Protein AF-A0A5J4R2X9-F1 (afdb_monomer_lite)

Secondary structure (DSSP, 8-state):
-TTEEEEEEEEETTEEEEEEEE-HHHHHHTT--HHHHHHHHHHHHHHHHHHS-GGG-EEEEEE-SSPPPB-TTS-B-THHHHT---

pLDDT: mean 89.93, std 9.0, range [41.31, 95.19]

Organism: NCBI:txid433724

Radius of gyration: 13.36 Å; chains: 1; bounding box: 28×30×29 Å

Structure (mmCIF, N/CA/C/O backbone):
data_AF-A0A5J4R2X9-F1
#
_entry.id   AF-A0A5J4R2X9-F1
#
loop_
_atom_site.group_PDB
_atom_site.id
_atom_site.type_symbol
_atom_site.label_atom_id
_atom_site.label_alt_id
_atom_site.label_comp_id
_atom_site.label_asym_id
_atom_site.label_entity_id
_atom_site.label_seq_id
_atom_site.pdbx_PDB_ins_code
_atom_site.Cartn_x
_atom_site.Cartn_y
_atom_site.Cartn_z
_atom_site.occupancy
_atom_site.B_iso_or_equiv
_atom_site.auth_seq_id
_atom_site.auth_comp_id
_atom_site.auth_asym_id
_atom_site.auth_atom_id
_atom_site.pdbx_PDB_model_num
ATOM 1 N N . MET A 1 1 ? -8.709 4.629 -3.428 1.00 76.50 1 MET A N 1
ATOM 2 C CA . MET A 1 1 ? -8.663 3.704 -2.277 1.00 76.50 1 MET A CA 1
ATOM 3 C C . MET A 1 1 ? -8.666 4.561 -1.024 1.00 76.50 1 MET A C 1
ATOM 5 O O . MET A 1 1 ? -7.867 5.490 -0.995 1.00 76.50 1 MET A O 1
ATOM 9 N N . PRO A 1 2 ? -9.590 4.343 -0.078 1.00 85.75 2 PRO A N 1
ATOM 10 C CA . PRO A 1 2 ? -9.690 5.132 1.151 1.00 85.75 2 PRO A CA 1
ATOM 11 C C . PRO A 1 2 ? -8.439 4.995 2.032 1.00 85.75 2 PRO A C 1
ATOM 13 O O . PRO A 1 2 ? -7.861 3.909 2.103 1.00 85.75 2 PRO A O 1
ATOM 16 N N . TYR A 1 3 ? -8.057 6.098 2.688 1.00 89.25 3 TYR A N 1
ATOM 17 C CA . TYR A 1 3 ? -6.993 6.199 3.701 1.00 89.25 3 TYR A CA 1
ATOM 18 C C . TYR A 1 3 ? -5.593 5.736 3.259 1.00 89.25 3 TYR A C 1
ATOM 20 O O . TYR A 1 3 ? -4.797 5.281 4.077 1.00 89.25 3 TYR A O 1
ATOM 28 N N . VAL A 1 4 ? -5.275 5.830 1.965 1.00 91.19 4 VAL A N 1
ATOM 29 C CA . VAL A 1 4 ? -3.935 5.539 1.425 1.00 91.19 4 VAL A CA 1
ATOM 30 C C . VAL A 1 4 ? -3.242 6.853 1.076 1.00 91.19 4 VAL A C 1
ATOM 32 O O . VAL A 1 4 ? -3.628 7.489 0.096 1.00 91.19 4 VAL A O 1
ATOM 35 N N . ALA A 1 5 ? -2.205 7.226 1.832 1.00 93.44 5 ALA A N 1
ATOM 36 C CA . ALA A 1 5 ? -1.378 8.392 1.524 1.00 93.44 5 ALA A CA 1
ATOM 37 C C . ALA A 1 5 ? -0.309 8.039 0.481 1.00 93.44 5 ALA A C 1
ATOM 39 O O . ALA A 1 5 ? -0.181 8.702 -0.548 1.00 93.44 5 ALA A O 1
ATOM 40 N N . GLU A 1 6 ? 0.419 6.939 0.697 1.00 93.94 6 GLU A N 1
ATOM 41 C CA . GLU A 1 6 ? 1.445 6.469 -0.233 1.00 93.94 6 GLU A CA 1
ATOM 42 C C . GLU A 1 6 ? 1.397 4.963 -0.417 1.00 93.94 6 GLU A C 1
ATOM 44 O O . GLU A 1 6 ? 1.030 4.209 0.484 1.00 93.94 6 GLU A O 1
ATOM 49 N N . SER A 1 7 ? 1.810 4.498 -1.595 1.00 94.12 7 SER A N 1
ATOM 50 C CA . SER A 1 7 ? 1.923 3.067 -1.841 1.00 94.12 7 SER A CA 1
ATOM 51 C C . SER A 1 7 ? 3.016 2.712 -2.839 1.00 94.12 7 SER A C 1
ATOM 53 O O . SER A 1 7 ? 3.334 3.465 -3.764 1.00 94.12 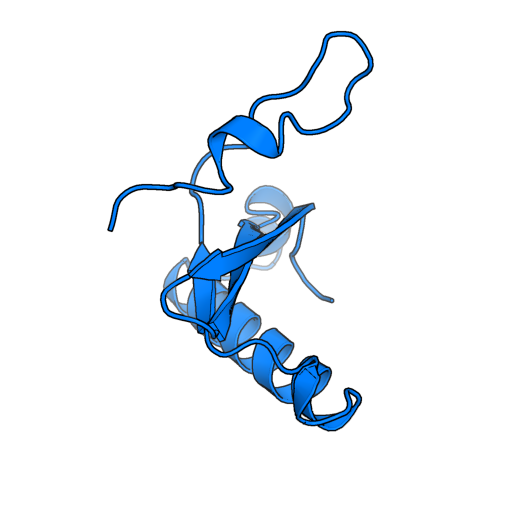7 SER A O 1
ATOM 55 N N . VAL A 1 8 ? 3.583 1.523 -2.656 1.00 93.62 8 VAL A N 1
ATOM 56 C CA . VAL A 1 8 ? 4.557 0.912 -3.557 1.00 93.62 8 VAL A CA 1
ATOM 57 C C . VAL A 1 8 ? 4.219 -0.563 -3.705 1.00 93.62 8 VAL A C 1
ATOM 59 O O . VAL A 1 8 ? 4.151 -1.292 -2.724 1.00 93.62 8 VAL A O 1
ATOM 62 N N . VAL A 1 9 ? 4.052 -1.032 -4.939 1.00 93.12 9 VAL A N 1
ATOM 63 C CA . VAL A 1 9 ? 3.953 -2.470 -5.216 1.00 93.12 9 VAL A CA 1
ATOM 64 C C . VAL A 1 9 ? 5.346 -3.022 -5.493 1.00 93.12 9 VAL A C 1
ATOM 66 O O . VAL A 1 9 ? 6.094 -2.451 -6.297 1.00 93.12 9 VAL A O 1
ATOM 69 N N . VAL A 1 10 ? 5.671 -4.125 -4.822 1.00 92.19 10 VAL A N 1
ATOM 70 C CA . VAL A 1 10 ? 6.932 -4.865 -4.939 1.00 92.19 10 VAL A CA 1
ATOM 71 C C . VAL A 1 10 ? 6.649 -6.346 -5.176 1.00 92.19 10 VAL A C 1
ATOM 73 O O . VAL A 1 10 ? 5.580 -6.842 -4.825 1.00 92.19 10 VAL A O 1
ATOM 76 N N . GLN A 1 11 ? 7.599 -7.064 -5.769 1.00 90.44 11 GLN A N 1
ATOM 77 C CA . GLN A 1 11 ? 7.504 -8.511 -5.941 1.00 90.44 11 GLN A CA 1
ATOM 78 C C . GLN A 1 11 ? 8.323 -9.202 -4.846 1.00 90.44 11 GLN A C 1
ATOM 80 O O . GLN A 1 11 ? 9.520 -8.965 -4.729 1.00 90.44 11 GLN A O 1
ATOM 85 N N . GLN A 1 12 ? 7.681 -10.047 -4.038 1.00 87.56 12 GLN A N 1
ATOM 86 C CA . GLN A 1 12 ? 8.319 -10.840 -2.984 1.00 87.56 12 GLN A CA 1
ATOM 87 C C . GLN A 1 12 ? 7.888 -12.297 -3.130 1.00 87.56 12 GLN A C 1
ATOM 89 O O . GLN A 1 12 ? 6.690 -12.574 -3.195 1.00 87.56 12 GLN A O 1
ATOM 94 N N . ASN A 1 13 ? 8.845 -13.230 -3.169 1.00 84.25 13 ASN A N 1
ATOM 95 C CA . ASN A 1 13 ? 8.574 -14.666 -3.330 1.00 84.25 13 ASN A CA 1
ATOM 96 C C . ASN A 1 13 ? 7.606 -14.951 -4.496 1.00 84.25 13 ASN A C 1
ATOM 98 O O . ASN A 1 13 ? 6.584 -15.609 -4.319 1.00 84.25 13 ASN A O 1
ATOM 102 N N . GLU A 1 14 ? 7.894 -14.356 -5.659 1.00 86.56 14 GLU A N 1
ATOM 103 C CA . GLU A 1 14 ? 7.099 -14.452 -6.897 1.00 86.56 14 GLU A CA 1
ATOM 104 C C . GLU A 1 14 ? 5.681 -13.856 -6.838 1.00 86.56 14 GLU A C 1
ATOM 106 O O . GLU A 1 14 ? 4.947 -13.911 -7.822 1.00 86.56 14 GLU A O 1
ATOM 111 N N . ARG A 1 15 ? 5.291 -13.222 -5.727 1.00 90.50 15 ARG A N 1
ATOM 112 C CA . ARG A 1 15 ? 3.968 -12.615 -5.543 1.00 90.50 15 ARG A CA 1
ATOM 113 C C . ARG A 1 15 ? 4.055 -11.099 -5.428 1.00 90.50 15 ARG A C 1
ATOM 115 O O . ARG A 1 15 ? 5.029 -10.561 -4.907 1.00 90.50 15 ARG A O 1
ATOM 122 N N . LEU A 1 16 ? 3.014 -10.401 -5.875 1.00 93.88 16 LEU A N 1
ATOM 123 C CA . LEU A 1 16 ? 2.911 -8.951 -5.712 1.00 93.88 16 LEU A CA 1
ATOM 124 C C . LEU A 1 16 ? 2.466 -8.607 -4.288 1.00 93.88 16 LEU A C 1
ATOM 126 O O . LEU A 1 16 ? 1.457 -9.114 -3.802 1.00 93.88 16 LEU A O 1
ATOM 130 N N . VAL A 1 17 ? 3.207 -7.729 -3.623 1.00 93.94 17 VAL A N 1
ATOM 131 C CA . VAL A 1 17 ? 2.919 -7.228 -2.277 1.00 93.94 17 VAL A CA 1
ATOM 132 C C . VAL A 1 17 ? 2.792 -5.710 -2.348 1.00 93.94 17 VAL A C 1
ATOM 134 O O . VAL A 1 17 ? 3.656 -5.034 -2.904 1.00 93.94 17 VAL A O 1
ATOM 137 N N . GLY A 1 18 ? 1.705 -5.173 -1.798 1.00 94.00 18 GLY A N 1
ATOM 138 C CA . GLY A 1 18 ? 1.497 -3.734 -1.667 1.00 94.00 18 GLY A CA 1
ATOM 139 C C . GLY A 1 18 ? 2.080 -3.234 -0.352 1.00 94.00 18 GLY A C 1
ATOM 140 O O . GLY A 1 18 ? 1.670 -3.682 0.712 1.00 94.00 18 GLY A O 1
ATOM 141 N N . LEU A 1 19 ? 3.032 -2.317 -0.406 1.00 94.56 19 LEU A N 1
ATOM 142 C CA . LEU A 1 19 ? 3.491 -1.554 0.749 1.00 94.56 19 LEU A CA 1
ATOM 143 C C . LEU A 1 19 ? 2.679 -0.267 0.782 1.00 94.56 19 LEU A C 1
ATOM 145 O O . LEU A 1 19 ? 2.578 0.407 -0.243 1.00 94.56 19 LEU A O 1
ATOM 149 N N . VAL A 1 20 ? 2.084 0.056 1.922 1.00 95.19 20 VAL A N 1
ATOM 150 C CA . VAL A 1 20 ? 1.188 1.205 2.060 1.00 95.19 20 VAL A CA 1
ATOM 151 C C . VAL A 1 20 ? 1.575 1.996 3.295 1.00 95.19 20 VAL A C 1
ATOM 153 O O . VAL A 1 20 ? 1.683 1.419 4.371 1.00 95.19 20 VAL A O 1
ATOM 156 N N . TYR A 1 21 ? 1.742 3.304 3.136 1.00 94.62 21 TYR A N 1
ATOM 157 C CA . TYR A 1 21 ? 1.700 4.262 4.234 1.00 94.62 21 TYR A CA 1
ATOM 158 C C . TYR A 1 21 ? 0.277 4.848 4.274 1.00 94.62 21 TYR A C 1
ATOM 160 O O . TYR A 1 21 ? -0.130 5.522 3.316 1.00 94.62 21 TYR A O 1
ATOM 168 N N . PRO A 1 22 ? -0.527 4.515 5.299 1.00 94.31 22 PRO A N 1
ATOM 169 C CA . PRO A 1 22 ? -1.871 5.045 5.449 1.00 94.31 22 PRO A CA 1
ATOM 170 C C . PRO A 1 22 ? -1.869 6.546 5.718 1.00 94.31 22 PRO A C 1
ATOM 172 O O . PRO A 1 22 ? -0.944 7.083 6.323 1.00 94.31 22 PRO A O 1
ATOM 175 N N . ASP A 1 23 ? -2.956 7.203 5.328 1.00 94.00 23 ASP A N 1
ATOM 176 C CA . ASP A 1 23 ? -3.254 8.543 5.827 1.00 94.00 23 ASP A CA 1
ATOM 177 C C . ASP A 1 23 ? -3.781 8.423 7.263 1.00 94.00 23 ASP A C 1
ATOM 179 O O . ASP A 1 23 ? -4.982 8.293 7.508 1.00 94.00 23 ASP A O 1
ATOM 183 N N . PHE A 1 24 ? -2.849 8.347 8.214 1.00 88.75 24 PHE A N 1
ATOM 184 C CA . PHE A 1 24 ? -3.171 8.218 9.631 1.00 88.75 24 PHE A CA 1
ATOM 185 C C . PHE A 1 24 ? -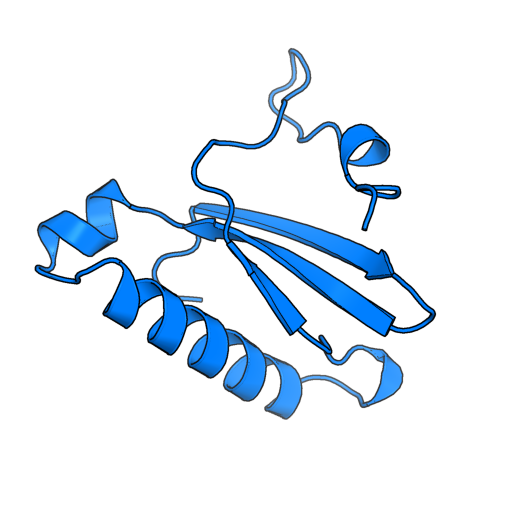3.912 9.448 10.158 1.00 88.75 24 PHE A C 1
ATOM 187 O O . PHE A 1 24 ? -4.803 9.296 10.987 1.00 88.75 24 PHE A O 1
ATOM 194 N N . GLU A 1 25 ? -3.576 10.647 9.677 1.00 89.69 25 GLU A N 1
ATOM 195 C CA . GLU A 1 25 ? -4.222 11.884 10.117 1.00 89.69 25 GLU A CA 1
ATOM 196 C C . GLU A 1 25 ? -5.712 11.873 9.769 1.00 89.69 25 GLU A C 1
ATOM 198 O O . GLU A 1 25 ? -6.545 12.058 10.658 1.00 89.69 25 GLU A O 1
ATOM 203 N N . ASP A 1 26 ? -6.055 11.577 8.512 1.00 91.69 26 ASP A N 1
ATOM 204 C CA . ASP A 1 26 ? -7.451 11.473 8.083 1.00 91.69 26 ASP A CA 1
ATOM 205 C C . ASP A 1 26 ? -8.160 10.293 8.764 1.00 91.69 26 ASP A C 1
ATOM 207 O O . ASP A 1 26 ? -9.276 10.438 9.266 1.00 91.69 26 ASP A O 1
ATOM 211 N N . ALA A 1 27 ? -7.513 9.128 8.869 1.00 90.81 27 ALA A N 1
ATOM 212 C CA . ALA A 1 27 ? -8.117 7.964 9.513 1.00 90.81 27 ALA A CA 1
ATOM 213 C C . ALA A 1 27 ? -8.466 8.228 10.990 1.00 90.81 27 ALA A C 1
ATOM 215 O O . ALA A 1 27 ? -9.600 7.982 11.413 1.00 90.81 27 ALA A O 1
ATOM 216 N N . PHE A 1 28 ? -7.532 8.787 11.763 1.00 89.56 28 PHE A N 1
ATOM 217 C CA . PHE A 1 28 ? -7.762 9.123 13.168 1.00 89.56 28 PHE A CA 1
ATOM 218 C C . PHE A 1 28 ? -8.763 10.272 13.332 1.00 89.56 28 PHE A C 1
ATOM 220 O O . PHE A 1 28 ? -9.582 10.229 14.251 1.00 89.56 28 PHE A O 1
ATOM 227 N N . ALA A 1 29 ? -8.767 11.264 12.433 1.00 92.56 29 ALA A N 1
ATOM 228 C CA . ALA A 1 29 ? -9.769 12.333 12.435 1.00 92.56 29 ALA A CA 1
ATOM 229 C C . ALA A 1 29 ? -11.198 11.800 12.223 1.00 92.56 29 ALA A C 1
ATOM 231 O O . ALA A 1 29 ? -12.153 12.348 12.774 1.00 92.56 29 ALA A O 1
ATOM 232 N N . ASN A 1 30 ? -11.343 10.697 11.483 1.00 91.50 30 ASN A N 1
ATOM 233 C CA . ASN A 1 30 ? -12.606 9.984 11.292 1.00 91.50 30 ASN A CA 1
ATOM 234 C C . ASN A 1 30 ? -12.911 8.957 12.407 1.00 91.50 30 ASN A C 1
ATOM 236 O O . ASN A 1 30 ?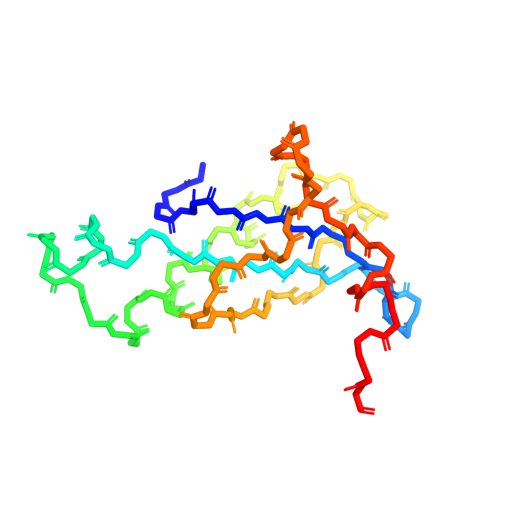 -13.886 8.212 12.305 1.00 91.50 30 ASN A O 1
ATOM 240 N N . GLY A 1 31 ? -12.108 8.917 13.478 1.00 92.00 31 GLY A N 1
ATOM 241 C CA . GLY A 1 31 ? -12.313 8.039 14.633 1.00 92.00 31 GLY A CA 1
ATOM 242 C C . GLY A 1 31 ? -11.913 6.579 14.410 1.00 92.00 31 GLY A C 1
ATOM 243 O O . GLY A 1 31 ? -12.357 5.717 15.164 1.00 92.00 31 GLY A O 1
ATOM 244 N N . LEU A 1 32 ? -11.109 6.286 13.383 1.00 92.38 32 LEU A N 1
ATOM 245 C CA . LEU A 1 32 ? -10.623 4.934 13.106 1.00 92.38 32 LEU A CA 1
ATOM 246 C C . LEU A 1 32 ? -9.428 4.596 13.992 1.00 92.38 32 LEU A C 1
ATOM 248 O O . LEU A 1 32 ? -8.530 5.415 14.166 1.00 92.38 32 LEU A O 1
ATOM 252 N N . GLU A 1 33 ? -9.366 3.370 14.503 1.00 91.44 33 GLU A N 1
ATOM 253 C CA . GLU A 1 33 ? -8.191 2.880 15.222 1.00 91.44 33 GLU A CA 1
ATOM 254 C C . GLU A 1 33 ? -7.226 2.146 14.279 1.00 91.44 33 GLU A C 1
ATOM 256 O O . GLU A 1 33 ? -7.573 1.766 13.161 1.00 91.44 33 GLU A O 1
ATOM 261 N N . ALA A 1 34 ? -6.004 1.858 14.740 1.00 84.94 34 ALA A N 1
ATOM 262 C CA . ALA A 1 34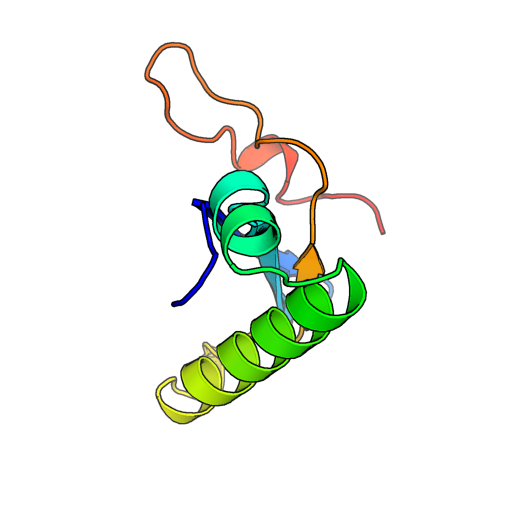 ? -5.018 1.112 13.948 1.00 84.94 34 ALA A CA 1
ATOM 263 C C . ALA A 1 34 ? -5.563 -0.231 13.412 1.00 84.94 34 ALA A C 1
ATOM 265 O O . ALA A 1 34 ? -5.272 -0.617 12.280 1.00 84.94 34 ALA A O 1
ATOM 266 N N . LYS A 1 35 ? -6.415 -0.911 14.192 1.00 88.94 35 LYS A N 1
ATOM 267 C CA . LYS A 1 35 ? -7.085 -2.153 13.775 1.00 88.94 35 LYS A CA 1
ATOM 268 C C . LYS A 1 35 ? -8.088 -1.936 12.641 1.00 88.94 35 LYS A C 1
ATOM 270 O O . LYS A 1 35 ? -8.217 -2.793 11.768 1.00 88.94 35 LYS A O 1
ATOM 275 N N . ASP A 1 36 ? -8.791 -0.806 12.637 1.00 92.31 36 ASP A N 1
ATOM 276 C CA . ASP A 1 36 ? -9.704 -0.459 11.550 1.00 92.31 36 ASP A CA 1
ATOM 277 C C . ASP A 1 36 ? -8.937 -0.142 10.275 1.00 92.31 36 ASP A C 1
ATOM 279 O O . ASP A 1 36 ? -9.346 -0.572 9.200 1.00 92.31 36 ASP A O 1
ATOM 283 N N . ILE A 1 37 ? -7.794 0.536 10.391 1.00 91.00 37 ILE A N 1
ATOM 284 C CA . ILE A 1 37 ? -6.909 0.808 9.255 1.00 91.00 37 ILE A CA 1
ATOM 285 C C . ILE A 1 37 ? -6.422 -0.511 8.643 1.00 91.00 37 ILE A C 1
ATOM 287 O O . ILE A 1 37 ? -6.512 -0.684 7.429 1.00 91.00 37 ILE A O 1
ATOM 291 N N . GLU A 1 38 ? -5.980 -1.477 9.456 1.00 91.19 38 GLU A N 1
ATOM 292 C CA . GLU A 1 38 ? -5.618 -2.821 8.976 1.00 91.19 38 GLU A CA 1
ATOM 293 C C . GLU A 1 38 ? -6.766 -3.498 8.216 1.00 91.19 38 GLU A C 1
ATOM 295 O O . GLU A 1 38 ? -6.565 -4.003 7.107 1.00 91.19 38 GLU A O 1
ATOM 300 N N . ARG A 1 39 ? -7.982 -3.462 8.775 1.00 93.44 39 ARG A N 1
ATOM 301 C CA . ARG A 1 39 ? -9.176 -4.027 8.135 1.00 93.44 39 ARG A CA 1
ATOM 302 C C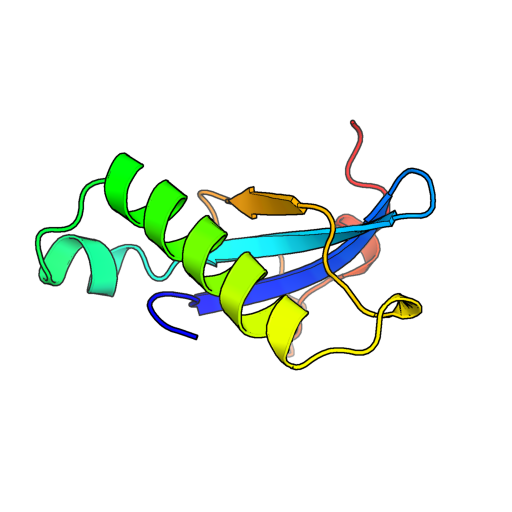 . ARG A 1 39 ? -9.493 -3.333 6.810 1.00 93.44 39 ARG A C 1
ATOM 304 O O . ARG A 1 39 ? -9.699 -4.011 5.807 1.00 93.44 39 ARG A O 1
ATOM 311 N N . ILE A 1 40 ? -9.492 -2.002 6.784 1.00 93.69 40 ILE A N 1
ATOM 312 C CA . ILE A 1 40 ? -9.792 -1.217 5.581 1.00 93.69 40 ILE A CA 1
ATOM 313 C C . ILE A 1 40 ? -8.741 -1.465 4.497 1.00 93.69 40 ILE A C 1
ATOM 315 O O . ILE A 1 40 ? -9.082 -1.578 3.322 1.00 93.69 40 ILE A O 1
ATOM 319 N N . MET A 1 41 ? -7.465 -1.608 4.858 1.00 93.81 41 MET A N 1
ATOM 320 C CA . MET A 1 41 ? -6.425 -1.947 3.886 1.00 93.81 41 MET A CA 1
ATOM 321 C C . MET A 1 41 ? -6.640 -3.336 3.278 1.00 93.81 41 MET A C 1
ATOM 323 O O . MET A 1 41 ? -6.470 -3.513 2.070 1.00 93.81 41 MET A O 1
ATOM 327 N N . GLU A 1 42 ? -7.080 -4.316 4.062 1.00 94.00 42 GLU A N 1
ATOM 328 C CA . GLU A 1 42 ? -7.405 -5.644 3.537 1.00 94.00 42 GLU A CA 1
ATOM 329 C C . GLU A 1 42 ? -8.665 -5.642 2.648 1.00 94.00 42 GLU A C 1
ATOM 331 O O . GLU A 1 42 ? -8.701 -6.292 1.595 1.00 94.00 42 GLU A O 1
ATOM 336 N N . GLU A 1 43 ? -9.677 -4.848 3.003 1.00 94.69 43 GLU A N 1
ATOM 337 C CA . GLU A 1 43 ? -10.858 -4.606 2.164 1.00 94.69 43 GLU A CA 1
ATOM 338 C C . GLU A 1 43 ? -10.478 -3.915 0.847 1.00 94.69 43 GLU A C 1
ATOM 340 O O . GLU A 1 43 ? -10.933 -4.324 -0.227 1.00 94.69 43 GLU A O 1
ATOM 345 N N . ASN A 1 44 ? -9.573 -2.932 0.902 1.00 93.50 44 ASN A N 1
ATOM 346 C CA . ASN A 1 44 ? -9.010 -2.266 -0.270 1.00 93.50 44 ASN A CA 1
ATOM 347 C C . ASN A 1 44 ? -8.289 -3.265 -1.181 1.00 93.50 44 ASN A C 1
ATOM 349 O O . ASN A 1 44 ? -8.515 -3.249 -2.391 1.00 93.50 44 ASN A O 1
ATOM 353 N N . ARG A 1 45 ? -7.467 -4.166 -0.620 1.00 94.88 45 ARG A N 1
ATOM 354 C CA . ARG A 1 45 ? -6.781 -5.232 -1.374 1.00 94.88 45 ARG A CA 1
ATOM 355 C C . ARG A 1 45 ? -7.777 -6.130 -2.096 1.00 94.88 45 ARG A C 1
ATOM 357 O O . ARG A 1 45 ? -7.608 -6.412 -3.280 1.00 94.88 45 ARG A O 1
ATOM 364 N N . THR A 1 46 ? -8.800 -6.586 -1.381 1.00 94.94 46 THR A N 1
ATOM 365 C CA . THR A 1 46 ? -9.804 -7.515 -1.910 1.00 94.94 46 THR A CA 1
ATOM 366 C C . THR A 1 46 ? -10.625 -6.860 -3.017 1.00 94.94 46 THR A C 1
ATOM 368 O O . THR A 1 46 ? -10.772 -7.430 -4.098 1.00 94.94 46 THR A O 1
ATOM 371 N N . THR A 1 47 ? -11.077 -5.626 -2.788 1.00 94.75 47 THR A N 1
ATOM 372 C CA . THR A 1 47 ? -11.820 -4.829 -3.773 1.00 94.75 47 THR A CA 1
ATOM 373 C C . THR A 1 47 ? -10.971 -4.554 -5.013 1.00 94.75 47 THR A C 1
ATOM 375 O O . THR A 1 47 ? -11.440 -4.723 -6.136 1.00 94.75 47 THR A O 1
ATOM 378 N N . LEU A 1 48 ? -9.695 -4.197 -4.829 1.00 93.19 48 LEU A N 1
ATOM 379 C CA . LEU A 1 48 ? -8.758 -3.991 -5.930 1.00 93.19 48 LEU A CA 1
ATOM 380 C C . LEU A 1 48 ? -8.567 -5.280 -6.741 1.00 93.19 48 LEU A C 1
ATOM 382 O O . LEU A 1 48 ? -8.720 -5.267 -7.961 1.00 93.19 48 LEU A O 1
ATOM 386 N N . ASN A 1 49 ? -8.300 -6.406 -6.078 1.00 95.19 49 A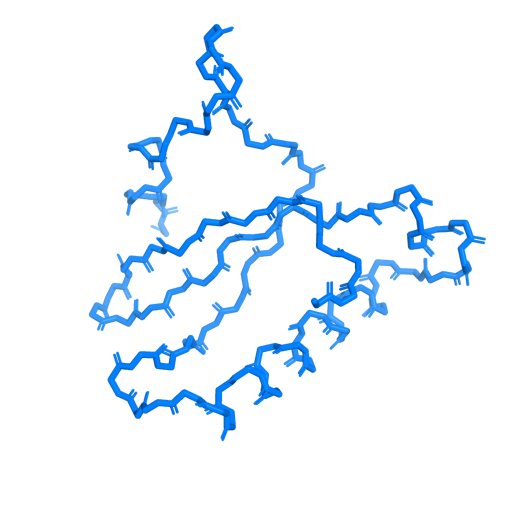SN A N 1
ATOM 387 C CA . ASN A 1 49 ? -8.092 -7.697 -6.733 1.00 95.19 49 ASN A CA 1
ATOM 388 C C . ASN A 1 49 ? -9.317 -8.200 -7.501 1.00 95.19 49 ASN A C 1
ATOM 390 O O . ASN A 1 49 ? -9.141 -8.911 -8.488 1.00 95.19 49 ASN A O 1
ATOM 394 N N . ALA A 1 50 ? -10.531 -7.820 -7.092 1.00 94.88 50 ALA A N 1
ATOM 395 C CA . ALA A 1 50 ? -11.754 -8.132 -7.829 1.00 94.88 50 ALA A CA 1
ATOM 396 C C . ALA A 1 50 ? -11.816 -7.434 -9.201 1.00 94.88 50 ALA A C 1
ATOM 398 O O . ALA A 1 50 ? -12.498 -7.910 -10.104 1.00 94.88 50 ALA A O 1
ATOM 399 N N . THR A 1 51 ? -11.087 -6.326 -9.369 1.00 93.94 51 THR A N 1
ATOM 400 C CA . THR A 1 51 ? -11.009 -5.569 -10.632 1.00 93.94 51 THR A CA 1
ATOM 401 C C . THR A 1 51 ? -9.763 -5.879 -11.461 1.00 93.94 51 THR A C 1
ATOM 403 O O . THR A 1 51 ? -9.689 -5.490 -12.626 1.00 93.94 51 THR A O 1
ATOM 406 N N . LEU A 1 52 ? -8.780 -6.574 -10.880 1.00 93.50 52 LEU A N 1
ATOM 407 C CA . LEU A 1 52 ? -7.508 -6.874 -11.530 1.00 93.50 52 LEU A CA 1
ATOM 408 C C . LEU A 1 52 ? -7.482 -8.296 -12.112 1.00 93.50 52 LEU A C 1
ATOM 410 O O . LEU A 1 52 ? -8.003 -9.231 -11.499 1.00 93.50 52 LEU A O 1
ATOM 414 N N . PRO A 1 53 ? -6.798 -8.502 -13.252 1.00 94.19 53 PRO A N 1
ATOM 415 C CA . PRO A 1 53 ? -6.467 -9.837 -13.736 1.00 94.19 53 PRO A CA 1
ATOM 416 C C . PRO A 1 53 ? -5.641 -10.626 -12.713 1.00 94.19 53 PRO A C 1
ATOM 418 O O . PRO A 1 53 ? -4.837 -10.044 -11.985 1.00 94.19 53 PRO A O 1
ATOM 421 N N . ALA A 1 54 ? -5.756 -11.958 -12.727 1.00 90.31 54 ALA A N 1
ATOM 422 C CA . ALA A 1 54 ? -5.107 -12.847 -11.754 1.00 90.31 54 ALA A CA 1
ATOM 423 C C . ALA A 1 54 ? -3.589 -12.616 -11.596 1.00 90.31 54 ALA A C 1
ATOM 425 O O . ALA A 1 54 ? -3.069 -12.663 -10.486 1.00 90.31 54 ALA A O 1
ATOM 426 N N . TYR A 1 55 ? -2.878 -12.307 -12.684 1.00 88.88 55 TYR A N 1
ATOM 427 C CA . TYR A 1 55 ? -1.429 -12.062 -12.659 1.00 88.88 55 TYR A CA 1
ATOM 428 C C . TYR A 1 55 ? -1.031 -10.709 -12.038 1.00 88.88 55 TYR A C 1
ATOM 430 O O . TYR A 1 55 ? 0.133 -10.504 -11.707 1.00 88.88 55 TYR A O 1
ATOM 438 N N . SER A 1 56 ? -1.974 -9.775 -11.898 1.00 91.62 56 SER A N 1
ATOM 439 C CA . SER A 1 56 ? -1.760 -8.454 -11.291 1.00 91.62 56 SER A CA 1
ATOM 440 C C . SER A 1 56 ? -2.328 -8.350 -9.878 1.00 91.62 56 SER A C 1
ATOM 442 O O . SER A 1 56 ? -2.244 -7.285 -9.269 1.00 91.62 56 SER A O 1
ATOM 444 N N . GLN A 1 57 ? -2.901 -9.429 -9.343 1.00 94.94 57 GLN A N 1
ATOM 445 C CA . GLN A 1 57 ? -3.483 -9.415 -8.009 1.00 94.94 57 GLN A CA 1
ATOM 446 C C . GLN A 1 57 ? -2.411 -9.265 -6.928 1.00 94.94 57 GLN A C 1
ATOM 448 O O . GLN A 1 57 ? -1.362 -9.910 -6.941 1.00 94.94 57 GLN A O 1
ATOM 453 N N . ILE A 1 58 ? -2.714 -8.419 -5.947 1.00 94.75 58 ILE A N 1
ATOM 454 C CA . ILE A 1 58 ? -1.882 -8.177 -4.777 1.00 94.75 58 ILE A CA 1
ATOM 455 C C . ILE A 1 58 ? -2.131 -9.284 -3.754 1.00 94.75 58 ILE A C 1
ATOM 457 O O . ILE A 1 58 ? -3.221 -9.423 -3.191 1.00 94.75 58 ILE A O 1
ATOM 461 N N . ALA A 1 59 ? -1.102 -10.075 -3.476 1.00 93.81 59 ALA A N 1
ATOM 462 C CA . ALA A 1 59 ? -1.176 -11.193 -2.549 1.00 93.81 59 ALA A CA 1
ATOM 463 C C . ALA A 1 59 ? -1.328 -10.742 -1.090 1.00 93.81 59 ALA A C 1
ATOM 465 O O . ALA A 1 59 ? -2.000 -11.419 -0.318 1.00 93.81 59 ALA A O 1
ATOM 466 N N . LYS A 1 60 ? -0.718 -9.613 -0.709 1.00 92.56 60 LYS A N 1
ATOM 467 C CA . LYS A 1 60 ? -0.766 -9.072 0.656 1.00 92.56 60 LYS A CA 1
ATOM 468 C C . LYS A 1 60 ? -0.508 -7.566 0.663 1.00 92.56 60 LYS A C 1
ATOM 470 O O . LYS A 1 60 ? 0.242 -7.082 -0.184 1.00 92.56 60 LYS A O 1
ATOM 475 N N . ILE A 1 61 ? -1.076 -6.856 1.637 1.00 93.25 61 ILE A N 1
ATOM 476 C CA . ILE A 1 61 ? -0.685 -5.483 1.970 1.00 93.25 61 ILE A CA 1
ATOM 477 C C . ILE A 1 61 ? 0.142 -5.465 3.265 1.00 93.25 61 ILE A C 1
ATOM 479 O O . ILE A 1 61 ? -0.144 -6.205 4.207 1.00 93.25 61 ILE A O 1
ATOM 483 N N . LYS A 1 62 ? 1.203 -4.654 3.289 1.00 92.06 62 LYS A N 1
ATOM 484 C CA . LYS A 1 62 ? 2.028 -4.350 4.462 1.00 92.06 62 LYS A CA 1
ATOM 485 C C . LYS A 1 62 ? 1.902 -2.862 4.772 1.00 92.06 62 LYS A C 1
ATOM 487 O O . LYS A 1 62 ? 2.186 -2.035 3.908 1.00 92.06 62 LYS A O 1
ATOM 492 N N . ILE A 1 63 ? 1.494 -2.551 5.995 1.00 92.38 63 ILE A N 1
ATOM 493 C CA . ILE A 1 63 ? 1.353 -1.177 6.474 1.00 92.38 63 ILE A CA 1
ATOM 494 C C . ILE A 1 63 ? 2.698 -0.692 7.014 1.00 92.38 63 ILE A C 1
ATOM 496 O O . ILE A 1 63 ? 3.359 -1.404 7.768 1.00 92.38 63 ILE A O 1
ATOM 500 N N . TYR A 1 64 ? 3.092 0.510 6.610 1.00 92.00 64 TYR A N 1
ATOM 501 C CA . TYR A 1 64 ? 4.228 1.251 7.139 1.00 92.00 64 TYR A CA 1
ATOM 502 C C . TYR A 1 64 ? 3.709 2.357 8.053 1.00 92.00 64 TYR A C 1
ATOM 504 O O . TYR A 1 64 ? 2.734 3.027 7.725 1.00 92.00 64 TYR A O 1
ATOM 512 N N . SER A 1 65 ? 4.361 2.535 9.200 1.00 88.69 65 SER A N 1
ATOM 513 C CA . SER A 1 65 ? 4.056 3.605 10.156 1.00 88.69 65 SER A CA 1
ATOM 514 C C . SER A 1 65 ? 4.683 4.947 9.778 1.00 88.69 65 SER A C 1
ATOM 516 O O . SER A 1 65 ? 4.306 5.967 10.339 1.00 88.69 65 SER A O 1
ATOM 518 N N . GLU A 1 66 ? 5.646 4.946 8.856 1.00 91.06 66 GLU A N 1
ATOM 519 C CA . GLU A 1 66 ? 6.385 6.128 8.409 1.00 91.06 66 GLU A CA 1
ATOM 520 C C . GLU A 1 66 ? 6.269 6.285 6.888 1.00 91.06 66 GLU A C 1
ATOM 522 O O . GLU A 1 66 ? 6.129 5.292 6.164 1.00 91.06 66 GLU A O 1
ATOM 527 N N . GLU A 1 67 ? 6.343 7.532 6.412 1.00 91.62 67 GLU A N 1
ATOM 528 C CA . GLU A 1 67 ? 6.376 7.851 4.981 1.00 91.62 67 GLU A CA 1
ATOM 529 C C . GLU A 1 67 ? 7.549 7.167 4.272 1.00 91.62 67 GLU A C 1
ATOM 531 O O . GLU A 1 67 ? 8.616 6.932 4.849 1.00 91.62 67 GLU A O 1
ATOM 536 N N . PHE A 1 68 ? 7.388 6.893 2.976 1.00 94.44 68 PHE A N 1
ATOM 537 C CA . PHE A 1 68 ? 8.489 6.337 2.210 1.00 94.44 68 PHE A CA 1
ATOM 538 C C . PHE A 1 68 ? 9.567 7.390 1.942 1.00 94.44 68 PHE A C 1
ATOM 540 O O . PHE A 1 68 ? 9.307 8.556 1.645 1.00 94.44 68 PHE A O 1
ATOM 547 N N . GLU A 1 69 ? 10.815 6.937 1.942 1.00 93.88 69 GLU A N 1
ATOM 548 C CA . GLU A 1 69 ? 11.984 7.729 1.600 1.00 93.88 69 GLU A CA 1
ATOM 549 C C . GLU A 1 69 ? 11.852 8.323 0.196 1.00 93.88 69 GLU A C 1
ATOM 551 O O . GLU A 1 69 ? 11.716 7.602 -0.799 1.00 93.88 69 GLU A O 1
ATOM 556 N N . LYS A 1 70 ? 11.945 9.651 0.088 1.00 93.81 70 LYS A N 1
ATOM 557 C CA . LYS A 1 70 ? 11.793 10.384 -1.176 1.00 93.81 70 LYS A CA 1
ATOM 558 C C . LYS A 1 70 ? 13.118 10.937 -1.679 1.00 93.81 70 LYS A C 1
ATOM 560 O O . LYS A 1 70 ? 14.052 11.245 -0.942 1.00 93.81 70 LYS A O 1
ATOM 565 N N . THR A 1 71 ? 13.211 11.060 -2.994 1.00 91.69 71 THR A N 1
ATOM 566 C CA . THR A 1 71 ? 14.239 11.863 -3.663 1.00 91.69 71 THR A CA 1
ATOM 567 C C . THR A 1 71 ? 13.990 13.356 -3.409 1.00 91.69 71 THR A C 1
ATOM 569 O O . THR A 1 71 ? 12.859 13.737 -3.106 1.00 91.69 71 THR A O 1
ATOM 572 N N . PRO A 1 72 ? 14.982 14.241 -3.629 1.00 93.06 72 PRO A N 1
ATOM 573 C CA . PRO A 1 72 ? 14.754 15.690 -3.576 1.00 93.06 72 PRO A CA 1
ATOM 574 C C . PRO A 1 72 ? 13.632 16.171 -4.514 1.00 93.06 72 PRO A C 1
ATOM 576 O O . PRO A 1 72 ? 12.977 17.172 -4.246 1.00 93.06 72 PRO A O 1
ATOM 579 N N . LYS A 1 73 ? 13.356 15.422 -5.593 1.00 92.75 73 LYS A N 1
ATOM 580 C CA . LYS A 1 73 ? 12.230 15.654 -6.512 1.00 92.75 73 LYS A CA 1
ATOM 581 C C . LYS A 1 73 ? 10.890 15.079 -6.011 1.00 92.75 73 LYS A C 1
ATOM 583 O O . LYS A 1 73 ? 9.965 14.935 -6.801 1.00 92.75 73 LYS A O 1
ATOM 588 N N . LYS A 1 74 ? 10.780 14.721 -4.726 1.00 88.31 74 LYS A N 1
ATOM 589 C CA . LYS A 1 74 ? 9.587 14.163 -4.055 1.00 88.31 74 LYS A CA 1
ATOM 590 C C . LYS A 1 74 ? 9.079 12.811 -4.581 1.00 88.31 74 LYS A C 1
ATOM 592 O O . LYS A 1 74 ? 8.019 12.359 -4.173 1.00 88.31 74 LYS A O 1
ATOM 597 N N . SER A 1 75 ? 9.823 12.131 -5.454 1.00 90.75 75 SER A N 1
ATOM 598 C CA . SER A 1 75 ? 9.484 10.765 -5.887 1.00 90.75 75 SER A CA 1
ATOM 599 C C . SER A 1 75 ? 10.000 9.729 -4.888 1.00 90.75 75 SER A C 1
ATOM 601 O O . SER A 1 75 ? 11.140 9.860 -4.440 1.00 90.75 75 SER A O 1
ATOM 603 N N . ILE A 1 76 ? 9.212 8.691 -4.592 1.00 94.12 76 ILE A N 1
ATOM 604 C CA . ILE A 1 76 ? 9.593 7.594 -3.686 1.00 94.12 76 ILE A CA 1
ATOM 605 C C . ILE A 1 76 ? 10.820 6.839 -4.229 1.00 94.12 76 ILE A C 1
ATOM 607 O O . ILE A 1 76 ? 10.858 6.434 -5.395 1.00 94.12 76 ILE A O 1
ATOM 611 N N . LYS A 1 77 ? 11.820 6.599 -3.376 1.00 92.75 77 LYS A N 1
ATOM 612 C CA . LYS A 1 77 ? 13.023 5.798 -3.652 1.00 92.75 77 LYS A CA 1
ATOM 613 C C . LYS A 1 77 ? 12.691 4.302 -3.640 1.00 92.75 77 LYS A C 1
ATOM 615 O O . LYS A 1 77 ? 13.111 3.559 -2.759 1.00 92.75 77 LYS A O 1
ATOM 620 N N . ARG A 1 78 ? 11.948 3.836 -4.650 1.00 90.69 78 ARG A N 1
ATOM 621 C CA . ARG A 1 78 ? 11.431 2.451 -4.734 1.00 90.69 78 ARG A CA 1
ATOM 622 C C . ARG A 1 78 ? 12.502 1.370 -4.561 1.00 90.69 78 ARG A C 1
ATOM 624 O O . ARG A 1 78 ? 12.198 0.323 -4.005 1.00 90.69 78 ARG A O 1
ATOM 631 N N . PHE A 1 79 ? 13.742 1.630 -4.985 1.00 89.12 79 PHE A N 1
ATOM 632 C CA . PHE A 1 79 ? 14.860 0.689 -4.845 1.00 89.12 79 PHE A CA 1
ATOM 633 C C . PHE A 1 79 ? 15.149 0.284 -3.390 1.00 89.12 79 PHE A C 1
ATOM 635 O O . PHE A 1 79 ? 15.589 -0.836 -3.170 1.00 89.12 79 PHE A O 1
ATOM 642 N N . LEU A 1 80 ? 14.838 1.138 -2.406 1.00 89.50 80 LEU A N 1
ATOM 643 C CA . LEU A 1 80 ? 14.985 0.820 -0.979 1.00 89.50 80 LEU A CA 1
ATOM 644 C C . LEU A 1 80 ? 13.977 -0.229 -0.492 1.00 89.50 80 LEU A C 1
ATOM 646 O O . LEU A 1 80 ? 14.188 -0.864 0.536 1.00 89.50 80 LEU A O 1
ATOM 650 N N . TYR A 1 81 ? 12.885 -0.413 -1.233 1.00 89.44 81 TYR A N 1
ATOM 651 C CA . TYR A 1 81 ? 11.745 -1.224 -0.819 1.00 89.44 81 TYR A CA 1
ATOM 652 C C . TYR A 1 81 ? 11.568 -2.493 -1.659 1.00 89.44 81 TYR A C 1
ATOM 654 O O . TYR A 1 81 ? 10.836 -3.390 -1.248 1.00 89.44 81 TYR A O 1
ATOM 662 N N . MET A 1 82 ? 12.251 -2.604 -2.807 1.00 81.62 82 MET A N 1
ATOM 663 C CA . MET A 1 82 ? 12.167 -3.786 -3.681 1.00 81.62 82 MET A CA 1
ATOM 664 C C . MET A 1 82 ? 12.669 -5.059 -2.993 1.00 81.62 82 MET A C 1
ATOM 666 O O . MET A 1 82 ? 12.071 -6.115 -3.160 1.00 81.62 82 MET A O 1
ATOM 670 N N . GLU A 1 83 ? 13.718 -4.945 -2.181 1.00 67.88 83 GLU A N 1
ATOM 671 C CA . GLU A 1 83 ? 14.322 -6.068 -1.456 1.00 67.88 83 GLU A CA 1
ATOM 672 C C . GLU A 1 83 ? 13.944 -6.093 0.024 1.00 67.88 83 GLU A C 1
ATOM 674 O O . GLU A 1 83 ? 14.631 -6.770 0.782 1.00 67.88 83 GLU A O 1
ATOM 679 N N . ALA A 1 84 ? 12.921 -5.330 0.453 1.00 54.81 84 ALA A N 1
ATOM 680 C CA . ALA A 1 84 ? 12.581 -5.146 1.865 1.00 54.81 84 ALA A CA 1
ATOM 681 C C . ALA A 1 84 ? 12.562 -6.500 2.586 1.00 54.81 84 ALA A C 1
ATOM 683 O O . ALA A 1 84 ? 11.617 -7.285 2.437 1.00 54.81 84 ALA A O 1
ATOM 684 N N . LYS A 1 85 ? 13.681 -6.734 3.286 1.00 47.59 85 LYS A N 1
ATOM 685 C CA . LYS A 1 85 ? 14.120 -7.996 3.863 1.00 47.59 85 LYS A CA 1
ATOM 686 C C . LYS A 1 85 ? 12.979 -8.548 4.702 1.00 47.59 85 LYS A C 1
ATOM 688 O O . LYS A 1 85 ? 12.611 -7.943 5.707 1.00 47.59 85 LYS A O 1
ATOM 693 N N . GLY A 1 86 ? 12.378 -9.630 4.216 1.00 41.31 86 GLY A N 1
ATOM 694 C CA . GLY A 1 86 ? 11.645 -10.553 5.075 1.00 41.31 86 GLY A CA 1
ATOM 695 C C . GLY A 1 86 ? 12.636 -11.316 5.930 1.00 41.31 86 GLY A C 1
ATOM 696 O O . GLY A 1 86 ? 13.715 -11.648 5.389 1.00 41.31 86 GLY A O 1
#

Foldseek 3Di:
DPQFPDWDWAADPNAIEIETAGNPVVCVVVVHDPVNVQVVVVVVLVVVQVVDDPSPRHPYYDYDPDDADADPVRHHPCVVVRCPDD

Sequence (86 aa):
MPYVAESVVVQQNERLVGLVYPDFEDAFANGLEAKDIERIMEENRTTLNATLPAYSQIAKIKIYSEEFEKTPKKSIKRFLYMEAKG